Protein AF-A0A2M7JZX6-F1 (afdb_monomer)

Nearest PDB structures (foldseek):
  6xex-assembly1_B  TM=4.616E-01  e=4.695E+00  Serratia marcescens
  8w8e-assembly1_a  TM=3.817E-01  e=4.695E+00  Homo sapiens

Secondary structure (DSSP, 8-state):
---HHHHHHHHHTTSSS--SEEEE-S-THHHHHHHHHHGGG-EEEE---TTSSS-SHHHHHHHHHHHHHHHH-S-TTSHHHHHHHHHHHHHIIIII--BGGGTTB-HHHHTT---S-SSHHHHHHHHHHTT---

Foldseek 3Di:
DDALLNVVLVVVVVDDDADQEDEDADDPRNQVSCCVRRNPSHDYDHADDDPDPRHCVVVVVVVVVVCVVVVPDDQCPDPVSVVVVVVVVVCCQQPAAQDVVNVGDHVCVVVVDDDPDRDPVRVVVVCVVVVNDD

Radius of gyration: 17.21 Å; Cα contacts (8 Å, |Δi|>4): 121; chains: 1; bounding box: 37×33×42 Å

Structure (mmCIF, N/CA/C/O backbone):
data_AF-A0A2M7JZX6-F1
#
_entry.id   AF-A0A2M7JZX6-F1
#
loop_
_atom_site.group_PDB
_atom_site.id
_atom_site.type_symbol
_atom_site.label_atom_id
_atom_site.label_alt_id
_atom_site.label_comp_id
_atom_site.label_asym_id
_atom_site.label_entity_id
_atom_site.label_seq_id
_atom_site.pdbx_PDB_ins_code
_atom_site.Cartn_x
_atom_site.Cartn_y
_atom_site.Cartn_z
_atom_site.occupancy
_atom_site.B_iso_or_equiv
_atom_site.auth_seq_id
_atom_site.auth_comp_id
_atom_site.auth_asym_id
_atom_site.auth_atom_id
_atom_site.pdbx_PDB_model_num
ATOM 1 N N . MET A 1 1 ? 16.440 11.258 4.822 1.00 46.75 1 MET A N 1
ATOM 2 C CA . MET A 1 1 ? 15.596 10.690 3.745 1.00 46.75 1 MET A CA 1
ATOM 3 C C . MET A 1 1 ? 15.847 9.189 3.724 1.00 46.75 1 MET A C 1
ATOM 5 O O . MET A 1 1 ? 17.013 8.822 3.682 1.00 46.75 1 MET A O 1
ATOM 9 N N . ARG A 1 2 ? 14.822 8.327 3.829 1.00 60.03 2 ARG A N 1
ATOM 10 C CA . ARG A 1 2 ? 15.018 6.885 3.568 1.00 60.03 2 ARG A CA 1
ATOM 11 C C . ARG A 1 2 ? 15.377 6.722 2.086 1.00 60.03 2 ARG A C 1
ATOM 13 O O . ARG A 1 2 ? 14.784 7.408 1.256 1.00 60.03 2 ARG A O 1
ATOM 20 N N . SER A 1 3 ? 16.364 5.887 1.768 1.00 85.62 3 SER A N 1
ATOM 21 C CA . SER A 1 3 ? 16.740 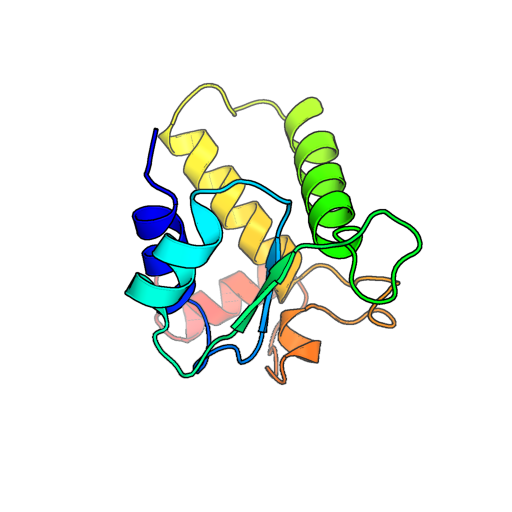5.601 0.379 1.00 85.62 3 SER A CA 1
ATOM 22 C C . SER A 1 3 ? 15.603 4.869 -0.346 1.00 85.62 3 SER A C 1
ATOM 24 O O . SER A 1 3 ? 14.772 4.221 0.295 1.00 85.62 3 SER A O 1
ATOM 26 N N . ALA A 1 4 ? 15.567 4.946 -1.682 1.00 87.00 4 ALA A N 1
ATOM 27 C CA . ALA A 1 4 ? 14.596 4.202 -2.492 1.00 87.00 4 ALA A CA 1
ATOM 28 C C . ALA A 1 4 ? 14.645 2.692 -2.190 1.00 87.00 4 ALA A C 1
ATOM 30 O O . ALA A 1 4 ? 13.602 2.056 -2.079 1.00 87.00 4 ALA A O 1
ATOM 31 N N . ILE A 1 5 ? 15.847 2.159 -1.943 1.00 90.88 5 ILE A N 1
ATOM 32 C CA . ILE A 1 5 ? 16.074 0.772 -1.517 1.00 90.88 5 ILE A CA 1
ATOM 33 C C . ILE A 1 5 ? 15.301 0.467 -0.233 1.00 90.88 5 ILE A C 1
ATOM 35 O O . ILE A 1 5 ? 14.520 -0.472 -0.214 1.00 90.88 5 ILE A O 1
ATOM 39 N N . ALA A 1 6 ? 15.442 1.285 0.816 1.00 92.31 6 ALA A N 1
ATOM 40 C CA . ALA A 1 6 ? 14.780 1.025 2.095 1.00 92.31 6 ALA A CA 1
ATOM 41 C C . ALA A 1 6 ? 13.245 0.993 1.976 1.00 92.31 6 ALA A C 1
ATOM 43 O O . ALA A 1 6 ? 12.591 0.184 2.630 1.00 92.31 6 ALA A O 1
ATOM 44 N N . ILE A 1 7 ? 12.668 1.856 1.131 1.00 90.12 7 ILE A N 1
ATOM 45 C CA . ILE A 1 7 ? 11.220 1.876 0.870 1.00 90.12 7 ILE A CA 1
ATOM 46 C C . ILE A 1 7 ? 10.796 0.625 0.094 1.00 90.12 7 ILE A C 1
ATOM 48 O O . ILE A 1 7 ? 9.794 0.001 0.435 1.00 90.12 7 ILE A O 1
ATOM 52 N N . LEU A 1 8 ? 11.555 0.244 -0.934 1.00 91.75 8 LEU A N 1
ATOM 53 C CA . LEU A 1 8 ? 11.253 -0.934 -1.742 1.00 91.75 8 LEU A CA 1
ATOM 54 C C . LEU A 1 8 ? 11.439 -2.238 -0.957 1.00 91.75 8 LEU A C 1
ATOM 56 O O . LEU A 1 8 ? 10.615 -3.132 -1.106 1.00 91.75 8 LEU A O 1
ATOM 60 N N . SER A 1 9 ? 12.432 -2.340 -0.069 1.00 93.38 9 SER A N 1
ATOM 61 C CA . SER A 1 9 ? 12.591 -3.488 0.835 1.00 93.38 9 SER A CA 1
ATOM 62 C C . SER A 1 9 ? 11.405 -3.625 1.793 1.00 93.38 9 SER A C 1
ATOM 64 O O . SER A 1 9 ? 10.920 -4.728 2.032 1.00 93.38 9 SER A O 1
ATOM 66 N N . GLU A 1 10 ? 10.886 -2.507 2.314 1.00 91.81 10 GLU A N 1
ATOM 67 C CA . GLU A 1 10 ? 9.660 -2.521 3.119 1.00 91.81 10 GLU A CA 1
ATOM 68 C C . GLU A 1 10 ? 8.431 -2.913 2.281 1.00 91.81 10 GLU A C 1
ATOM 70 O O . GLU A 1 10 ? 7.531 -3.586 2.778 1.00 91.81 10 GLU A O 1
ATOM 75 N N . ALA A 1 11 ? 8.376 -2.525 1.006 1.00 90.38 11 ALA A N 1
ATOM 76 C CA . ALA A 1 11 ? 7.312 -2.961 0.105 1.00 90.38 11 ALA A CA 1
ATOM 77 C C . ALA A 1 11 ? 7.409 -4.464 -0.211 1.00 90.38 11 ALA A C 1
ATOM 79 O O . ALA A 1 11 ? 6.386 -5.149 -0.234 1.00 90.38 11 ALA A O 1
ATOM 80 N N . GLN A 1 12 ? 8.624 -4.987 -0.399 1.00 91.38 12 GLN A N 1
ATOM 81 C CA . GLN A 1 12 ? 8.882 -6.400 -0.671 1.00 91.38 12 GLN A CA 1
ATOM 82 C C . GLN A 1 12 ? 8.382 -7.305 0.461 1.00 91.38 12 GLN A C 1
ATOM 84 O O . GLN A 1 12 ? 7.813 -8.356 0.191 1.00 91.38 12 GLN A O 1
ATOM 89 N N . SER A 1 13 ? 8.521 -6.891 1.724 1.00 91.00 13 SER A N 1
ATOM 90 C CA . SER A 1 13 ? 8.027 -7.685 2.860 1.00 91.00 13 SER A CA 1
ATOM 91 C C . SER A 1 13 ? 6.498 -7.725 2.975 1.00 91.00 13 SER A C 1
ATOM 93 O O . SER A 1 13 ? 5.959 -8.539 3.722 1.00 91.00 13 SER A O 1
ATOM 95 N N . ARG A 1 14 ? 5.789 -6.847 2.253 1.00 87.06 14 ARG A N 1
ATOM 96 C CA . ARG A 1 14 ? 4.324 -6.706 2.303 1.00 87.06 14 ARG A CA 1
ATOM 97 C C . ARG A 1 14 ? 3.615 -7.240 1.060 1.00 87.06 14 ARG A C 1
ATOM 99 O O . ARG A 1 14 ? 2.401 -7.436 1.101 1.00 87.06 14 ARG A O 1
ATOM 106 N N . VAL A 1 15 ? 4.326 -7.414 -0.052 1.00 85.94 15 VAL A N 1
ATOM 107 C CA . VAL A 1 15 ? 3.753 -7.941 -1.295 1.00 85.94 15 VAL A CA 1
ATOM 108 C C . VAL A 1 15 ? 3.691 -9.467 -1.245 1.00 85.94 15 VAL A C 1
ATOM 110 O O . VAL A 1 15 ? 4.548 -10.129 -0.667 1.00 85.94 15 VAL A O 1
ATOM 113 N N . VAL A 1 16 ? 2.654 -10.040 -1.855 1.00 82.62 16 VAL A N 1
ATOM 114 C CA . VAL A 1 16 ? 2.559 -11.489 -2.046 1.00 82.62 16 VAL A CA 1
ATOM 115 C C . VAL A 1 16 ? 3.251 -11.843 -3.361 1.00 82.62 16 VAL A C 1
ATOM 117 O O . VAL A 1 16 ? 2.760 -11.488 -4.433 1.00 82.62 16 VAL A O 1
ATOM 120 N N . GLY A 1 17 ? 4.381 -12.547 -3.271 1.00 85.81 17 GLY A N 1
ATOM 121 C CA . GLY A 1 17 ? 5.212 -12.910 -4.424 1.00 85.81 17 GLY A CA 1
ATOM 122 C C . GLY A 1 17 ? 6.037 -11.744 -4.982 1.00 85.81 17 GLY A C 1
ATOM 123 O O . GLY A 1 17 ? 6.073 -10.660 -4.408 1.00 85.81 17 GLY A O 1
ATOM 124 N N . THR A 1 18 ? 6.705 -11.968 -6.116 1.00 89.00 18 THR A N 1
ATOM 125 C CA . THR A 1 18 ? 7.562 -10.956 -6.757 1.00 89.00 18 THR A CA 1
ATOM 126 C C . THR A 1 18 ? 6.809 -10.254 -7.894 1.00 89.00 18 THR A C 1
ATOM 128 O O . THR A 1 18 ? 6.338 -10.926 -8.818 1.00 89.00 18 THR A O 1
ATOM 131 N N . PRO A 1 19 ? 6.654 -8.916 -7.862 1.00 91.12 19 PRO A N 1
ATOM 132 C CA . PRO A 1 19 ? 5.993 -8.183 -8.938 1.00 91.12 19 PRO A CA 1
ATOM 133 C C . PRO A 1 19 ? 6.835 -8.224 -10.218 1.00 91.12 19 PRO A C 1
ATOM 135 O O . PRO A 1 19 ? 8.002 -7.864 -10.196 1.00 91.12 19 PRO A O 1
ATOM 138 N N . LYS A 1 20 ? 6.251 -8.591 -11.361 1.00 92.25 20 LYS A N 1
ATOM 139 C CA . LYS A 1 20 ? 6.991 -8.627 -12.642 1.00 92.25 20 LYS A CA 1
ATOM 140 C C . LYS A 1 20 ? 7.373 -7.239 -13.157 1.00 92.25 20 LYS A C 1
ATOM 142 O O . LYS A 1 20 ? 8.387 -7.069 -13.825 1.00 92.25 20 LYS A O 1
ATOM 147 N N . GLU A 1 21 ? 6.544 -6.250 -12.850 1.00 91.12 21 GLU A N 1
ATOM 148 C CA . GLU A 1 21 ? 6.664 -4.888 -13.353 1.00 91.12 21 GLU A CA 1
ATOM 149 C C . GLU A 1 21 ? 6.470 -3.901 -12.205 1.00 91.12 21 GLU A C 1
ATOM 151 O O . GLU A 1 21 ? 5.500 -3.994 -11.448 1.00 91.12 21 GLU A O 1
ATOM 156 N N . ILE A 1 22 ? 7.387 -2.942 -12.083 1.00 90.62 22 ILE A N 1
ATOM 157 C CA . ILE A 1 22 ? 7.307 -1.855 -11.107 1.00 90.62 22 ILE A CA 1
ATOM 158 C C . ILE A 1 22 ? 7.305 -0.539 -11.867 1.00 90.62 22 ILE A C 1
ATOM 160 O O . ILE A 1 22 ? 8.282 -0.190 -12.527 1.00 90.62 22 ILE A O 1
ATOM 164 N N . VAL A 1 23 ? 6.203 0.196 -11.756 1.00 89.69 23 VAL A N 1
ATOM 165 C CA . VAL A 1 23 ? 6.005 1.461 -12.465 1.00 89.69 23 VAL A CA 1
ATOM 166 C C . VAL A 1 23 ? 6.260 2.631 -11.522 1.00 89.69 23 VAL A C 1
ATOM 168 O O . VAL A 1 23 ? 5.648 2.714 -10.457 1.00 89.69 23 VAL A O 1
ATOM 171 N N . SER A 1 24 ? 7.118 3.570 -11.919 1.00 87.88 24 SER A N 1
ATOM 172 C CA . SER A 1 24 ? 7.317 4.829 -11.190 1.00 87.88 24 SER A CA 1
ATOM 173 C C . SER A 1 24 ? 7.538 6.014 -12.128 1.00 87.88 24 SER A C 1
ATOM 175 O O . SER A 1 24 ? 7.538 5.883 -13.357 1.00 87.88 24 SER A O 1
ATOM 177 N N . ASP A 1 25 ? 7.755 7.188 -11.531 1.00 81.25 25 ASP A N 1
ATOM 178 C CA . ASP A 1 25 ? 8.284 8.344 -12.245 1.00 81.25 25 ASP A CA 1
ATOM 179 C C . ASP A 1 25 ? 9.729 8.106 -12.740 1.00 81.25 25 ASP A C 1
ATOM 181 O O . ASP A 1 25 ? 10.305 7.023 -12.610 1.00 81.25 25 ASP A O 1
ATOM 185 N N . GLY A 1 26 ? 10.308 9.138 -13.351 1.00 78.81 26 GLY A N 1
ATOM 186 C CA . GLY A 1 26 ? 11.642 9.093 -13.938 1.00 78.81 26 GLY A CA 1
ATOM 187 C C . GLY A 1 26 ? 12.814 9.331 -12.991 1.00 78.81 26 GLY A C 1
ATOM 188 O O . GLY A 1 26 ? 13.879 9.682 -13.499 1.00 78.81 26 GLY A O 1
ATOM 189 N N . LEU A 1 27 ? 12.659 9.221 -11.668 1.00 85.31 27 LEU A N 1
ATOM 190 C CA . LEU A 1 27 ? 13.779 9.417 -10.747 1.00 85.31 27 LEU A CA 1
ATOM 191 C C . LEU A 1 27 ? 14.861 8.343 -10.963 1.00 85.31 27 LEU A C 1
ATOM 193 O O . LEU A 1 27 ? 14.598 7.143 -10.890 1.00 85.31 27 LEU A O 1
ATOM 197 N N . ALA A 1 28 ? 16.101 8.792 -11.174 1.00 85.94 28 ALA A N 1
ATOM 198 C CA . ALA A 1 28 ? 17.237 7.941 -11.544 1.00 85.94 28 ALA A CA 1
ATOM 199 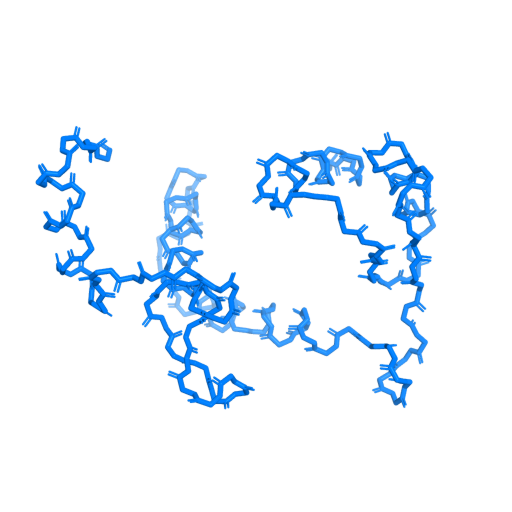C C . ALA A 1 28 ? 17.620 6.878 -10.498 1.00 85.94 28 ALA A C 1
ATOM 201 O O . ALA A 1 28 ? 18.290 5.914 -10.837 1.00 85.94 28 ALA A O 1
ATOM 202 N N . ALA A 1 29 ? 17.187 7.026 -9.242 1.00 88.38 29 ALA A N 1
ATOM 203 C CA . ALA A 1 29 ? 17.483 6.067 -8.178 1.00 88.38 29 ALA A CA 1
ATOM 204 C C . ALA A 1 29 ? 16.614 4.794 -8.224 1.00 88.38 29 ALA A C 1
ATOM 206 O O . ALA A 1 29 ? 16.953 3.808 -7.570 1.00 88.38 29 ALA A O 1
ATOM 207 N N . TYR A 1 30 ? 15.481 4.802 -8.939 1.00 88.50 30 TYR A N 1
ATOM 208 C CA . TYR A 1 30 ? 14.558 3.663 -8.942 1.00 88.50 30 TYR A CA 1
ATOM 209 C C . TYR A 1 30 ? 15.060 2.432 -9.704 1.00 88.50 30 TYR A C 1
ATOM 211 O O . TYR A 1 30 ? 14.903 1.352 -9.142 1.00 88.50 30 TYR A O 1
ATOM 219 N N . PRO A 1 31 ? 15.670 2.532 -10.904 1.00 90.06 31 PRO A N 1
ATOM 220 C CA . PRO A 1 31 ? 16.191 1.358 -11.606 1.00 90.06 31 PRO A CA 1
ATOM 221 C C . PRO A 1 31 ? 17.148 0.529 -10.740 1.00 90.06 31 PRO A C 1
ATOM 223 O O . PRO A 1 31 ? 16.925 -0.666 -10.547 1.00 90.06 31 PRO A O 1
ATOM 226 N N . ASP A 1 32 ? 18.140 1.184 -10.131 1.00 91.12 32 ASP A N 1
ATOM 227 C CA . ASP A 1 32 ? 19.121 0.521 -9.268 1.00 91.12 32 ASP A CA 1
ATOM 228 C C . ASP A 1 32 ? 18.469 -0.066 -8.013 1.00 91.12 32 ASP A C 1
ATOM 230 O O . ASP A 1 32 ? 18.783 -1.182 -7.605 1.00 91.12 32 ASP A O 1
ATOM 234 N N . ALA A 1 33 ? 17.530 0.661 -7.400 1.00 92.00 33 ALA A N 1
ATOM 235 C CA . ALA A 1 33 ? 16.844 0.191 -6.203 1.00 92.00 33 ALA A CA 1
ATOM 236 C C . ALA A 1 33 ? 15.905 -0.995 -6.487 1.00 92.00 33 ALA A C 1
ATOM 238 O O . ALA A 1 33 ? 15.841 -1.924 -5.685 1.00 92.00 33 ALA A O 1
ATOM 239 N N . VAL A 1 34 ? 15.199 -0.992 -7.623 1.00 92.19 34 VAL A N 1
ATOM 240 C CA . VAL A 1 34 ? 14.353 -2.112 -8.062 1.00 92.19 34 VAL A CA 1
ATOM 241 C C . VAL A 1 34 ? 15.210 -3.343 -8.320 1.00 92.19 34 VAL A C 1
ATOM 243 O O . VAL A 1 34 ? 14.882 -4.410 -7.806 1.00 92.19 34 VAL A O 1
ATOM 246 N N . TRP A 1 35 ? 16.328 -3.188 -9.032 1.00 91.38 35 TRP A N 1
ATOM 247 C CA . TRP A 1 35 ? 17.265 -4.282 -9.276 1.00 91.38 35 TRP A CA 1
ATOM 248 C C . TRP A 1 35 ? 17.824 -4.864 -7.974 1.00 91.38 35 TRP A C 1
ATOM 250 O O . TRP A 1 35 ? 17.839 -6.077 -7.799 1.00 91.38 35 TRP A O 1
ATOM 260 N N . GLN A 1 36 ? 18.242 -4.020 -7.029 1.00 92.62 36 GLN A N 1
ATOM 261 C CA . GLN A 1 36 ? 18.802 -4.491 -5.758 1.00 92.62 36 GLN A CA 1
ATOM 262 C C . GLN A 1 36 ? 17.787 -5.217 -4.873 1.00 92.62 36 GLN A C 1
ATOM 264 O O . GLN A 1 36 ? 18.162 -6.145 -4.163 1.00 92.62 36 GLN A O 1
ATOM 269 N N . VAL A 1 37 ? 16.522 -4.790 -4.879 1.00 92.81 37 VAL A N 1
ATOM 270 C CA . VAL A 1 37 ? 15.496 -5.373 -4.004 1.00 92.81 37 VAL A CA 1
ATOM 271 C C . VAL A 1 37 ? 14.832 -6.587 -4.643 1.00 92.81 37 VAL A C 1
ATOM 273 O O . VAL A 1 37 ? 14.679 -7.609 -3.982 1.00 92.81 37 VAL A O 1
ATOM 276 N N . PHE A 1 38 ? 14.435 -6.494 -5.910 1.00 91.81 38 PHE A N 1
ATOM 277 C CA . PHE A 1 38 ? 13.624 -7.518 -6.571 1.00 91.81 38 PHE A CA 1
ATOM 278 C C . PHE A 1 38 ? 14.383 -8.342 -7.622 1.00 91.81 38 PHE A C 1
ATOM 280 O O . PHE A 1 38 ? 13.863 -9.351 -8.092 1.00 91.81 38 PHE A O 1
ATOM 287 N N . GLY A 1 39 ? 15.615 -7.960 -7.964 1.00 90.94 39 GLY A N 1
ATOM 288 C CA . GLY A 1 39 ? 16.464 -8.712 -8.883 1.00 90.94 39 GLY A CA 1
ATOM 289 C C . GLY A 1 39 ? 15.939 -8.755 -10.319 1.00 90.94 39 GLY A C 1
ATOM 290 O O . GLY A 1 39 ? 15.172 -7.900 -10.758 1.00 90.94 39 GLY A O 1
ATOM 291 N N . ALA A 1 40 ? 16.371 -9.781 -11.055 1.00 88.88 40 ALA A N 1
ATOM 292 C CA . ALA A 1 40 ? 16.027 -9.982 -12.464 1.00 88.88 40 ALA A CA 1
ATOM 293 C C . ALA A 1 40 ? 14.556 -10.371 -12.705 1.00 88.88 40 ALA A C 1
ATOM 295 O O . ALA A 1 40 ? 14.091 -10.325 -13.842 1.00 88.88 40 ALA A O 1
ATOM 296 N N . ASP A 1 41 ? 13.822 -10.727 -11.649 1.00 88.81 41 ASP A N 1
ATOM 297 C CA . ASP A 1 41 ? 12.412 -11.118 -11.724 1.00 88.81 41 ASP A CA 1
ATOM 298 C C . ASP A 1 41 ? 11.465 -9.916 -11.891 1.00 88.81 41 ASP A C 1
ATOM 300 O O . ASP A 1 41 ? 10.284 -10.089 -12.208 1.00 88.81 41 ASP A O 1
ATOM 304 N N . SER A 1 42 ? 11.975 -8.694 -11.701 1.00 91.81 42 SER A N 1
ATOM 305 C CA . SER A 1 42 ? 11.214 -7.451 -11.813 1.00 91.81 42 SER A CA 1
ATOM 306 C C . SER A 1 42 ? 11.839 -6.488 -12.813 1.00 91.81 42 SER A C 1
ATOM 308 O O . SER A 1 42 ? 13.016 -6.149 -12.740 1.00 91.81 42 SER A O 1
ATOM 310 N N . THR A 1 43 ? 11.013 -5.953 -13.708 1.00 90.12 43 THR A N 1
ATOM 311 C CA . THR A 1 43 ? 11.402 -4.876 -14.621 1.00 90.12 43 THR A CA 1
ATOM 312 C C . THR A 1 43 ? 10.894 -3.536 -14.105 1.00 90.12 43 THR A C 1
ATOM 314 O O . THR A 1 43 ? 9.706 -3.370 -13.815 1.00 90.12 43 THR A O 1
ATOM 317 N N . HIS A 1 44 ? 11.787 -2.549 -14.017 1.00 90.69 44 HIS A N 1
ATOM 318 C CA . HIS A 1 44 ? 11.387 -1.168 -13.766 1.00 90.69 44 HIS A CA 1
ATOM 319 C C . HIS A 1 44 ? 10.866 -0.520 -15.049 1.00 90.69 44 HIS A C 1
ATOM 321 O O . HIS A 1 44 ? 11.535 -0.526 -16.082 1.00 90.69 44 HIS A O 1
ATOM 327 N N . ILE A 1 45 ? 9.675 0.068 -14.975 1.00 88.38 45 ILE A N 1
ATOM 328 C CA . ILE A 1 45 ? 9.053 0.787 -16.080 1.00 88.38 45 ILE A CA 1
ATOM 329 C C . ILE A 1 45 ? 8.862 2.244 -15.674 1.00 88.38 45 ILE A C 1
ATOM 331 O O . ILE A 1 45 ? 8.120 2.585 -14.752 1.00 88.38 45 ILE A O 1
ATOM 335 N N . ARG A 1 46 ? 9.492 3.140 -16.430 1.00 86.94 46 ARG A N 1
ATOM 336 C CA . ARG A 1 46 ? 9.256 4.576 -16.308 1.00 86.94 46 ARG A CA 1
ATOM 337 C C . ARG A 1 46 ? 7.946 4.950 -16.999 1.00 86.94 46 ARG A C 1
ATOM 339 O O . ARG A 1 46 ? 7.820 4.782 -18.214 1.00 86.94 46 ARG A O 1
ATOM 346 N N . ALA A 1 47 ? 7.006 5.527 -16.254 1.00 81.44 47 ALA A N 1
ATOM 347 C CA . ALA A 1 47 ? 5.771 6.057 -16.823 1.00 81.44 47 ALA A CA 1
ATOM 348 C C . ALA A 1 47 ? 6.068 7.201 -17.814 1.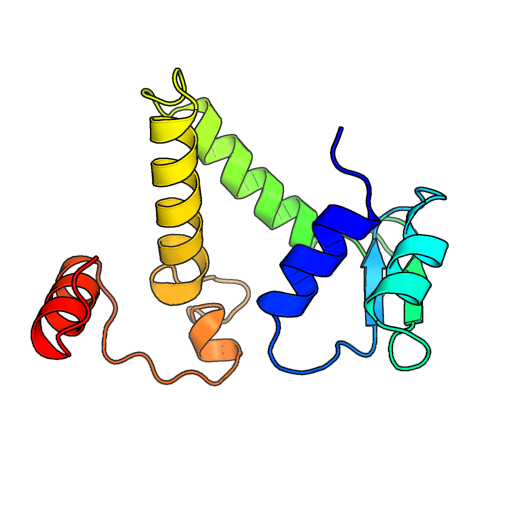00 81.44 47 ALA A C 1
ATOM 350 O O . ALA A 1 47 ? 6.771 8.162 -17.488 1.00 81.44 47 ALA A O 1
ATOM 351 N N . LYS A 1 48 ? 5.530 7.106 -19.037 1.00 67.94 48 LYS A N 1
ATOM 352 C CA . LYS A 1 48 ? 5.710 8.106 -20.106 1.00 67.94 48 LYS A CA 1
ATOM 353 C C . LYS A 1 48 ? 4.497 9.047 -20.179 1.00 67.94 48 LYS A C 1
ATOM 355 O O . LYS A 1 48 ? 3.763 9.043 -21.154 1.00 67.94 48 LYS A O 1
ATOM 360 N N . GLY A 1 49 ? 4.292 9.866 -19.147 1.00 60.78 49 GLY A N 1
ATOM 361 C CA . GLY A 1 49 ? 3.228 10.886 -19.115 1.00 60.78 49 GLY A CA 1
ATOM 362 C C . GLY A 1 49 ? 1.795 10.339 -18.967 1.00 60.78 49 GLY A C 1
ATOM 363 O O . GLY A 1 49 ? 1.572 9.131 -18.958 1.00 60.78 49 GLY A O 1
ATOM 364 N N . LEU A 1 50 ? 0.813 11.244 -18.831 1.00 52.94 50 LEU A N 1
ATOM 365 C CA . LEU A 1 50 ? -0.583 10.903 -18.489 1.00 52.94 50 LEU A CA 1
ATOM 366 C C . LEU A 1 50 ? -1.328 10.083 -19.560 1.00 52.94 50 LEU A C 1
ATOM 368 O O . LEU A 1 50 ? -2.272 9.370 -19.225 1.00 52.94 50 LEU A O 1
ATOM 372 N N . THR A 1 51 ? -0.937 10.195 -20.833 1.00 51.25 51 THR A N 1
ATOM 373 C CA . THR A 1 51 ? -1.630 9.575 -21.980 1.00 51.25 51 THR A CA 1
ATOM 374 C C . THR A 1 51 ? -1.011 8.256 -22.443 1.00 51.25 51 THR A C 1
ATOM 376 O O . THR A 1 51 ? -1.559 7.612 -23.337 1.00 51.25 51 THR A O 1
ATOM 379 N N . ALA A 1 52 ? 0.106 7.820 -21.853 1.00 59.34 52 ALA A N 1
ATOM 380 C CA . ALA A 1 52 ? 0.683 6.516 -22.163 1.00 59.34 52 ALA A CA 1
ATOM 381 C C . ALA A 1 52 ? -0.124 5.374 -21.526 1.00 59.34 52 ALA A C 1
ATOM 383 O O . ALA A 1 52 ? -0.718 5.525 -20.455 1.00 59.34 52 ALA A O 1
ATOM 384 N N . GLY A 1 53 ? -0.086 4.198 -22.168 1.00 59.84 53 GLY A N 1
ATOM 385 C CA . GLY A 1 53 ? -0.724 2.975 -21.664 1.00 59.84 53 GLY A CA 1
ATOM 386 C C . GLY A 1 53 ? -0.228 2.539 -20.277 1.00 59.84 53 GLY A C 1
ATOM 387 O O . GLY A 1 53 ? -0.961 1.875 -19.553 1.00 59.84 53 GLY A O 1
ATOM 388 N N . ILE A 1 54 ? 0.974 2.974 -19.878 1.00 67.50 54 ILE A N 1
ATOM 389 C CA . ILE A 1 54 ? 1.522 2.826 -18.526 1.00 67.50 54 ILE A CA 1
ATOM 390 C C . ILE A 1 54 ? 1.710 4.227 -17.932 1.00 67.50 54 ILE A C 1
ATOM 392 O O . ILE A 1 54 ? 2.562 4.992 -18.391 1.00 67.50 54 ILE A O 1
ATOM 396 N N . ASN A 1 55 ? 0.906 4.560 -16.920 1.00 76.31 55 ASN A N 1
ATOM 397 C CA . ASN A 1 55 ? 0.879 5.875 -16.278 1.00 76.31 55 ASN A CA 1
ATOM 398 C C . ASN A 1 55 ? 0.808 5.775 -14.744 1.00 76.31 55 ASN A C 1
ATOM 400 O O . ASN A 1 55 ? 0.556 4.716 -14.169 1.00 76.31 55 ASN A O 1
ATOM 404 N N . THR A 1 56 ? 1.024 6.908 -14.080 1.00 82.38 56 THR A N 1
ATOM 405 C CA . THR A 1 56 ? 1.024 7.062 -12.618 1.00 82.38 56 THR A CA 1
ATOM 406 C C . THR A 1 56 ? -0.352 7.404 -12.041 1.00 82.38 56 THR A C 1
ATOM 408 O O . THR A 1 56 ? -0.473 7.649 -10.842 1.00 82.38 56 THR A O 1
ATOM 411 N N . ASN A 1 57 ? -1.425 7.358 -12.839 1.00 85.25 57 ASN A N 1
ATOM 412 C CA . ASN A 1 57 ? -2.740 7.867 -12.433 1.00 85.25 57 ASN A CA 1
ATOM 413 C C . ASN A 1 57 ? -3.306 7.137 -11.200 1.00 85.25 57 ASN A C 1
ATOM 415 O O . ASN A 1 57 ? -3.974 7.747 -10.364 1.00 85.25 57 ASN A O 1
ATOM 419 N N . ILE A 1 58 ? -3.041 5.831 -11.062 1.00 86.06 58 ILE A N 1
ATOM 420 C CA . ILE A 1 58 ? -3.508 5.040 -9.910 1.00 86.06 58 ILE A CA 1
ATOM 421 C C . ILE A 1 58 ? -2.851 5.536 -8.616 1.00 86.06 58 ILE A C 1
ATOM 423 O O . ILE A 1 58 ? -3.553 5.796 -7.634 1.00 86.06 58 ILE A O 1
ATOM 427 N N . ILE A 1 59 ? -1.522 5.696 -8.613 1.00 88.44 59 ILE A N 1
ATOM 428 C CA . ILE A 1 59 ? -0.798 6.154 -7.423 1.00 88.44 59 ILE A CA 1
ATOM 429 C C . ILE A 1 59 ? -1.097 7.627 -7.126 1.00 88.44 59 ILE A C 1
ATOM 431 O O . ILE A 1 59 ? -1.271 7.990 -5.965 1.00 88.44 59 ILE A O 1
ATOM 435 N N . GLU A 1 60 ? -1.272 8.461 -8.150 1.00 89.56 60 GLU A N 1
ATOM 436 C CA . GLU A 1 60 ? -1.682 9.861 -7.994 1.00 89.56 60 GLU A CA 1
ATOM 437 C C . GLU A 1 60 ? -3.072 9.980 -7.367 1.00 89.56 60 GLU A C 1
ATOM 439 O O . GLU A 1 60 ? -3.273 10.773 -6.444 1.00 89.56 60 GLU A O 1
ATOM 444 N N . ARG A 1 61 ? -4.033 9.149 -7.788 1.00 90.12 61 ARG A N 1
ATOM 445 C CA . ARG A 1 61 ? -5.374 9.132 -7.191 1.00 90.12 61 ARG A CA 1
ATOM 446 C C . ARG A 1 61 ? -5.357 8.657 -5.739 1.00 90.12 61 ARG A C 1
ATOM 448 O O . ARG A 1 61 ? -6.079 9.211 -4.903 1.00 90.12 61 ARG A O 1
ATOM 455 N N . PHE A 1 62 ? -4.523 7.668 -5.423 1.00 91.25 62 PHE A N 1
ATOM 456 C CA . PHE A 1 62 ? -4.285 7.255 -4.041 1.00 91.25 62 PHE A CA 1
ATOM 457 C C . PHE A 1 62 ? -3.712 8.410 -3.208 1.00 91.25 62 PHE A C 1
ATOM 459 O O . PHE A 1 62 ? -4.277 8.763 -2.172 1.00 91.25 62 PHE A O 1
ATOM 466 N N . GLN A 1 63 ? -2.649 9.059 -3.688 1.00 91.44 63 GLN A N 1
ATOM 467 C CA . GLN A 1 63 ? -2.020 10.194 -3.009 1.00 91.44 63 GLN A CA 1
ATOM 468 C C . GLN A 1 63 ? -2.983 11.375 -2.833 1.00 91.44 63 GLN A C 1
ATOM 470 O O . GLN A 1 63 ? -2.971 12.012 -1.783 1.00 91.44 63 GLN A O 1
ATOM 475 N N . GLY A 1 64 ? -3.843 11.654 -3.816 1.00 93.44 64 GLY A N 1
ATOM 476 C CA . GLY A 1 64 ? -4.909 12.651 -3.702 1.00 93.44 64 GLY A CA 1
ATOM 477 C C . GLY A 1 64 ? -5.869 12.333 -2.555 1.00 93.44 64 GLY A C 1
ATOM 478 O O . GLY A 1 64 ? -6.109 13.185 -1.705 1.00 93.44 64 GLY A O 1
ATOM 479 N N . THR A 1 65 ? -6.313 11.076 -2.456 1.00 92.12 65 THR A N 1
ATOM 480 C CA . THR A 1 65 ? -7.185 10.609 -1.362 1.00 92.12 65 THR A CA 1
ATOM 481 C C . THR A 1 65 ? -6.518 10.778 0.008 1.00 92.12 65 THR A C 1
ATOM 483 O O . THR A 1 65 ? -7.159 11.213 0.967 1.00 92.12 65 THR A O 1
ATOM 486 N N . VAL A 1 66 ? -5.223 10.458 0.114 1.00 91.44 66 VAL A N 1
ATOM 487 C CA . VAL A 1 66 ? -4.446 10.667 1.347 1.00 91.44 66 VAL A CA 1
ATOM 488 C C . VAL A 1 66 ? -4.396 12.154 1.693 1.00 91.44 66 VAL A C 1
ATOM 490 O O . VAL A 1 66 ? -4.745 12.520 2.812 1.00 91.44 66 VAL A O 1
ATOM 493 N N . LYS A 1 67 ? -4.026 13.015 0.735 1.00 90.94 67 LYS A N 1
ATOM 494 C CA . LYS A 1 67 ? -3.911 14.468 0.934 1.00 90.94 67 LYS A CA 1
ATOM 495 C C . LYS A 1 67 ? -5.229 15.104 1.363 1.00 90.94 67 LYS A C 1
ATOM 497 O O . LYS A 1 67 ? -5.233 15.918 2.280 1.00 90.94 67 LYS A O 1
ATOM 502 N N . GLU A 1 68 ? -6.342 14.744 0.728 1.00 91.38 68 GLU A N 1
ATOM 503 C CA . GLU A 1 68 ? -7.674 15.242 1.093 1.00 91.38 68 GLU A CA 1
ATOM 504 C C . GLU A 1 68 ? -8.017 14.895 2.541 1.00 91.38 68 GLU A C 1
ATOM 506 O O . GLU A 1 68 ? -8.478 15.755 3.294 1.00 91.38 68 GLU A O 1
ATOM 511 N N . ARG A 1 69 ? -7.719 13.660 2.959 1.00 87.06 69 ARG A N 1
ATOM 512 C CA . ARG A 1 69 ? -7.969 13.205 4.325 1.00 87.06 69 ARG A CA 1
ATOM 513 C C . ARG A 1 69 ? -7.048 13.894 5.333 1.00 87.06 69 ARG A C 1
ATOM 515 O O . ARG A 1 69 ? -7.527 14.388 6.350 1.00 87.06 69 ARG A O 1
ATOM 522 N N . THR A 1 70 ? -5.747 13.976 5.065 1.00 88.38 70 THR A N 1
ATOM 523 C CA . THR A 1 70 ? -4.790 14.595 5.997 1.00 88.38 70 THR A CA 1
ATOM 524 C C . THR A 1 70 ? -4.958 16.107 6.095 1.00 88.38 70 THR A C 1
ATOM 526 O O . THR A 1 70 ? -4.697 16.665 7.155 1.00 88.38 70 THR A O 1
ATOM 529 N N . LYS A 1 71 ? -5.429 16.777 5.033 1.00 88.38 71 LYS A N 1
ATOM 530 C CA . LYS A 1 71 ? -5.670 18.230 5.016 1.00 88.38 71 LYS A CA 1
ATOM 531 C C . LYS A 1 71 ? -6.704 18.668 6.054 1.00 88.38 71 LYS A C 1
ATOM 533 O O . LYS A 1 71 ? -6.550 19.731 6.646 1.00 88.38 71 LYS A O 1
ATOM 538 N N . VAL A 1 72 ? -7.764 17.882 6.245 1.00 86.19 72 VAL A N 1
ATOM 539 C CA . VAL A 1 72 ? -8.876 18.227 7.152 1.00 86.19 72 VAL A CA 1
ATOM 540 C C . VAL A 1 72 ? -8.725 17.619 8.547 1.00 86.19 72 VAL A C 1
ATOM 542 O O . VAL A 1 72 ? -9.337 18.099 9.502 1.00 86.19 72 VAL A O 1
ATOM 545 N N . MET A 1 73 ? -7.921 16.564 8.688 1.00 83.38 73 MET A N 1
ATOM 546 C CA . MET A 1 73 ? -7.758 15.855 9.953 1.00 83.38 73 MET A CA 1
ATOM 547 C C . MET A 1 73 ? -6.936 16.648 10.974 1.00 83.38 73 MET A C 1
ATOM 549 O O . MET A 1 73 ? -5.886 17.216 10.684 1.00 83.38 73 MET A O 1
ATOM 553 N N . ARG A 1 74 ? -7.392 16.609 12.228 1.00 80.94 74 ARG A N 1
ATOM 554 C CA . ARG A 1 74 ? -6.620 17.030 13.404 1.00 80.94 74 ARG A CA 1
ATOM 555 C C . ARG A 1 74 ? -5.878 15.816 13.983 1.00 80.94 74 ARG A C 1
ATOM 557 O O . ARG A 1 74 ? -6.220 14.679 13.680 1.00 80.94 74 ARG A O 1
ATOM 564 N N . GLY A 1 75 ? -4.869 16.046 14.825 1.00 77.69 75 GLY A N 1
ATOM 565 C CA . GLY A 1 75 ? -4.159 14.962 15.526 1.00 77.69 75 GLY A CA 1
ATOM 566 C C . GLY A 1 75 ? -2.924 14.399 14.810 1.00 77.69 75 GLY A C 1
ATOM 567 O O . GLY A 1 75 ? -2.280 13.508 15.347 1.00 77.69 75 GLY A O 1
ATOM 568 N N . LEU A 1 76 ? -2.509 14.961 13.670 1.00 81.19 76 LEU A N 1
ATOM 569 C CA . LEU A 1 76 ? -1.254 14.607 12.975 1.00 81.19 76 LEU A CA 1
ATOM 570 C C .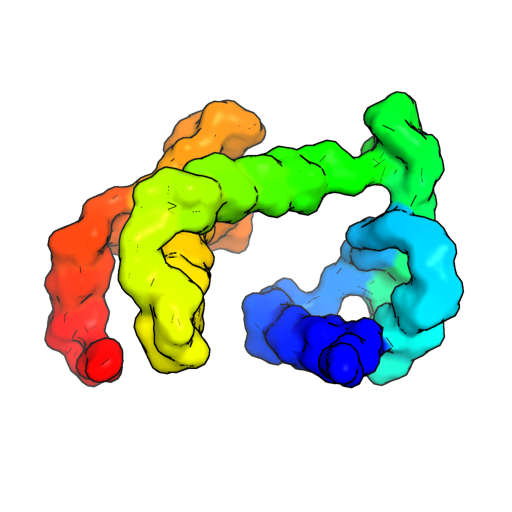 LEU A 1 76 ? -0.006 15.319 13.546 1.00 81.19 76 LEU A C 1
ATOM 572 O O . LEU A 1 76 ? 0.998 15.464 12.858 1.00 81.19 76 LEU A O 1
ATOM 576 N N . LYS A 1 77 ? -0.076 15.824 14.786 1.00 80.12 77 LYS A N 1
ATOM 577 C CA . LYS A 1 77 ? 0.984 16.655 15.389 1.00 80.12 77 LYS A CA 1
ATOM 578 C C . LYS A 1 77 ? 2.143 15.844 15.986 1.00 80.12 77 LYS A C 1
ATOM 580 O O . LYS A 1 77 ? 3.209 16.410 16.196 1.00 80.12 77 LYS A O 1
ATOM 585 N N . GLY A 1 78 ? 1.935 14.557 16.273 1.00 87.94 78 GLY A N 1
ATOM 586 C CA . GLY A 1 78 ? 2.946 13.654 16.825 1.00 87.94 78 GLY A CA 1
ATOM 587 C C . GLY A 1 78 ? 3.259 12.500 15.876 1.00 87.94 78 GLY A C 1
ATOM 588 O O . GLY A 1 78 ? 2.414 12.098 15.079 1.00 87.94 78 GLY A O 1
ATOM 589 N N . MET A 1 79 ? 4.473 11.951 15.971 1.00 88.44 79 MET A N 1
ATOM 590 C CA . MET A 1 79 ? 4.896 10.819 15.137 1.00 88.44 79 MET A CA 1
ATOM 591 C C . MET A 1 79 ?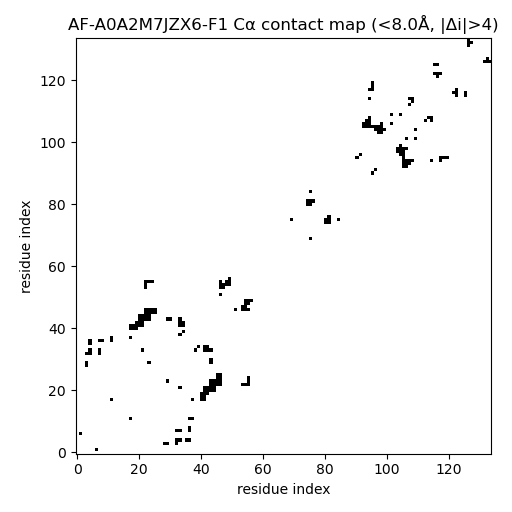 4.058 9.563 15.414 1.00 88.44 79 MET A C 1
ATOM 593 O O . MET A 1 79 ? 3.638 8.881 14.485 1.00 88.44 79 MET A O 1
ATOM 597 N N . GLU A 1 80 ? 3.775 9.286 16.688 1.00 90.19 80 GLU A N 1
ATOM 598 C CA . GLU A 1 80 ? 2.951 8.147 17.104 1.00 90.19 80 GLU A CA 1
ATOM 599 C C . GLU A 1 80 ? 1.519 8.266 16.572 1.00 90.19 80 GLU A C 1
ATOM 601 O O . GLU A 1 80 ? 1.016 7.356 15.915 1.00 90.19 80 GLU A O 1
ATOM 606 N N . SER A 1 81 ? 0.883 9.424 16.761 1.00 89.25 81 SER A N 1
ATOM 607 C CA . SER A 1 81 ? -0.475 9.647 16.269 1.00 89.25 81 SER A CA 1
ATOM 608 C C . SER A 1 81 ? -0.540 9.637 14.738 1.00 89.25 81 SER A C 1
ATOM 610 O O . SER A 1 81 ? -1.471 9.069 14.167 1.00 89.25 81 SER A O 1
ATOM 612 N N . ALA A 1 82 ? 0.465 10.193 14.053 1.00 89.56 82 ALA A N 1
ATOM 613 C CA . ALA A 1 82 ? 0.575 10.123 12.598 1.00 89.56 82 ALA A CA 1
ATOM 614 C C . ALA A 1 82 ? 0.728 8.680 12.099 1.00 89.56 82 ALA A C 1
ATOM 616 O O . ALA A 1 82 ? 0.102 8.317 11.099 1.00 89.56 82 ALA A O 1
ATOM 617 N N . LYS A 1 83 ? 1.504 7.847 12.804 1.00 90.81 83 LYS A N 1
ATOM 618 C CA . LYS A 1 83 ? 1.656 6.421 12.500 1.00 90.81 83 LYS A CA 1
ATOM 619 C C . LYS A 1 83 ? 0.321 5.686 12.632 1.00 90.81 83 LYS A C 1
ATOM 621 O O . LYS A 1 83 ? -0.131 5.109 11.647 1.00 90.81 83 LYS A O 1
ATOM 626 N N . ILE A 1 84 ? -0.351 5.801 13.780 1.00 90.81 84 ILE A N 1
ATOM 627 C CA . ILE A 1 84 ? -1.648 5.150 14.042 1.00 90.81 84 ILE A CA 1
ATOM 628 C C . ILE A 1 84 ? -2.687 5.556 12.988 1.00 90.81 84 ILE A C 1
ATOM 630 O O . ILE A 1 84 ? -3.386 4.713 12.426 1.00 90.81 84 ILE A O 1
ATOM 634 N N . ILE A 1 85 ? -2.769 6.851 12.665 1.00 90.75 85 ILE A N 1
ATOM 635 C CA . ILE A 1 85 ? -3.705 7.356 11.653 1.00 90.75 85 ILE A CA 1
ATOM 636 C C . ILE A 1 85 ? -3.375 6.799 10.260 1.00 90.75 85 ILE A C 1
ATOM 638 O O . ILE A 1 85 ? -4.290 6.441 9.515 1.00 90.75 85 ILE A O 1
ATOM 642 N N . SER A 1 86 ? -2.093 6.711 9.900 1.00 90.81 86 SER A N 1
ATOM 643 C CA . SER A 1 86 ? -1.651 6.206 8.592 1.00 90.81 86 SER A CA 1
ATOM 644 C C . SER A 1 86 ? -1.893 4.701 8.439 1.00 90.81 86 SER A C 1
ATOM 646 O O . SER A 1 86 ? -2.329 4.239 7.381 1.00 90.81 86 SER A O 1
ATOM 648 N N . GLU A 1 87 ? -1.670 3.930 9.501 1.00 91.56 87 GLU A N 1
ATOM 649 C CA . GLU A 1 87 ? -1.955 2.493 9.546 1.00 91.56 87 GLU A CA 1
ATOM 650 C C . GLU A 1 87 ? -3.465 2.239 9.476 1.00 91.56 87 GLU A C 1
ATOM 652 O O . GLU A 1 87 ? -3.928 1.496 8.608 1.00 91.56 87 GLU A O 1
ATOM 657 N N . GLY A 1 88 ? -4.255 2.957 10.280 1.00 92.88 88 GLY A N 1
ATOM 658 C CA . GLY A 1 88 ? -5.716 2.894 10.228 1.00 92.88 88 GLY A CA 1
ATOM 659 C C . GLY A 1 88 ? -6.286 3.310 8.867 1.00 92.88 88 GLY A C 1
ATOM 660 O O . GLY A 1 88 ? -7.239 2.701 8.374 1.00 92.88 88 GLY A O 1
ATOM 661 N N . PHE A 1 89 ? -5.684 4.305 8.206 1.00 93.12 89 PHE A N 1
ATOM 662 C CA . PHE A 1 89 ? -6.029 4.663 6.829 1.00 93.12 89 PHE A CA 1
ATOM 663 C C . PHE A 1 89 ? -5.766 3.509 5.862 1.00 93.12 89 PHE A C 1
ATOM 665 O O . PHE A 1 89 ? -6.635 3.194 5.051 1.00 93.12 89 PHE A O 1
ATOM 672 N N . SER A 1 90 ? -4.594 2.881 5.956 1.00 93.00 90 SER A N 1
ATOM 673 C CA . SER A 1 90 ? -4.195 1.778 5.077 1.00 93.00 90 SER A CA 1
ATOM 674 C C . SER A 1 90 ? -5.138 0.583 5.220 1.00 93.00 90 SER A C 1
ATOM 676 O O . SER A 1 90 ? -5.587 0.032 4.213 1.00 93.00 90 SER A O 1
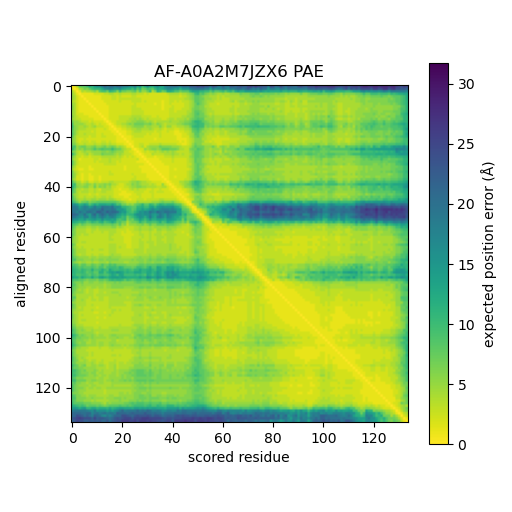ATOM 678 N N . ILE A 1 91 ? -5.518 0.239 6.456 1.00 94.69 91 ILE A N 1
ATOM 679 C CA . ILE A 1 91 ? -6.511 -0.804 6.746 1.00 94.69 91 ILE A CA 1
ATOM 680 C C . ILE A 1 91 ? -7.859 -0.441 6.120 1.00 94.69 91 ILE A C 1
ATOM 682 O O .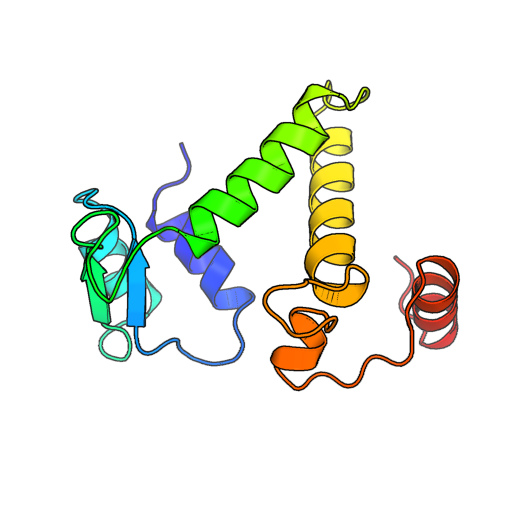 ILE A 1 91 ? -8.427 -1.216 5.349 1.00 94.69 91 ILE A O 1
ATOM 686 N N . HIS A 1 92 ? -8.353 0.771 6.381 1.00 95.31 92 HIS A N 1
ATOM 687 C CA . HIS A 1 92 ? -9.624 1.222 5.825 1.00 95.31 92 HIS A CA 1
ATOM 688 C C . HIS A 1 92 ? -9.633 1.178 4.293 1.00 95.31 92 HIS A C 1
ATOM 690 O O . HIS A 1 92 ? -10.575 0.662 3.697 1.00 95.31 92 HIS A O 1
ATOM 696 N N . TYR A 1 93 ? -8.587 1.700 3.651 1.00 94.62 93 TYR A N 1
ATOM 697 C CA . TYR A 1 93 ? -8.501 1.813 2.198 1.00 94.62 93 TYR A CA 1
ATOM 698 C C . TYR A 1 93 ? -8.477 0.444 1.508 1.00 94.62 93 TYR A C 1
ATOM 700 O O . TYR A 1 93 ? -9.164 0.262 0.499 1.00 94.62 93 TYR A O 1
ATOM 708 N N . ASN A 1 94 ? -7.711 -0.507 2.054 1.00 93.81 94 ASN A N 1
ATOM 709 C CA . ASN A 1 94 ? -7.502 -1.821 1.446 1.00 93.81 94 ASN A CA 1
ATOM 710 C C . ASN A 1 94 ? -8.606 -2.829 1.769 1.00 93.81 94 ASN A C 1
ATOM 712 O O . ASN A 1 94 ? -8.926 -3.654 0.912 1.00 93.81 94 ASN A O 1
ATOM 716 N N . PHE A 1 95 ? -9.198 -2.765 2.964 1.00 95.50 95 PHE A N 1
ATOM 717 C CA . PHE A 1 95 ? -10.072 -3.829 3.461 1.00 95.50 95 PHE A CA 1
ATOM 718 C C . PHE A 1 95 ? -11.533 -3.419 3.654 1.00 95.50 95 PHE A C 1
ATOM 720 O O . PHE A 1 95 ? -12.400 -4.279 3.551 1.00 95.50 95 PHE A O 1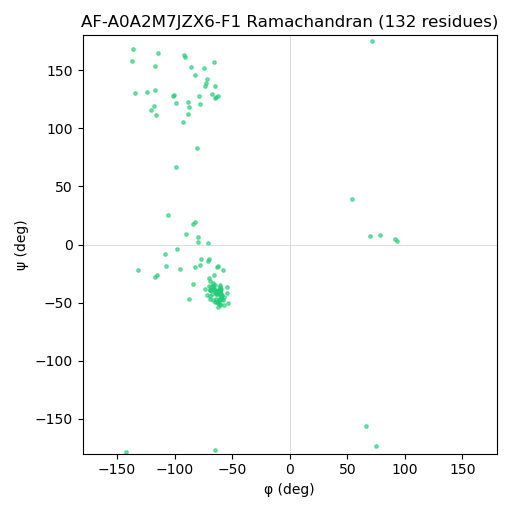
ATOM 727 N N . LEU A 1 96 ? -11.832 -2.135 3.884 1.00 96.38 96 LEU A N 1
ATOM 728 C CA . LEU A 1 96 ? -13.188 -1.687 4.251 1.00 96.38 96 LEU A CA 1
ATOM 729 C C . LEU A 1 96 ? -13.824 -0.743 3.222 1.00 96.38 96 LEU A C 1
ATOM 731 O O . LEU A 1 96 ? -15.044 -0.680 3.104 1.00 96.38 96 LEU A O 1
ATOM 735 N N . ARG A 1 97 ? -13.019 0.013 2.470 1.00 94.88 97 ARG A N 1
ATOM 736 C CA . ARG A 1 97 ? -13.509 1.018 1.524 1.00 94.88 97 ARG A CA 1
ATOM 737 C C . ARG A 1 97 ? -13.796 0.392 0.155 1.00 94.88 97 ARG A C 1
ATOM 739 O O . ARG A 1 97 ? -12.853 -0.057 -0.498 1.00 94.88 97 ARG A O 1
ATOM 746 N N . PRO A 1 98 ? -15.046 0.414 -0.338 1.00 94.00 98 PRO A N 1
ATOM 747 C CA . PRO A 1 98 ? -15.341 0.053 -1.719 1.00 94.00 98 PRO A CA 1
ATOM 748 C C . PRO A 1 98 ? -14.854 1.146 -2.682 1.00 94.00 98 PRO A C 1
ATOM 750 O O . PRO A 1 98 ? -14.956 2.341 -2.395 1.00 94.00 98 PRO A O 1
ATOM 753 N N . HIS A 1 99 ? -14.337 0.750 -3.848 1.00 93.94 99 HIS A N 1
ATOM 754 C CA . HIS A 1 99 ? -13.853 1.686 -4.870 1.00 93.94 99 HIS A CA 1
ATOM 755 C C . HIS A 1 99 ? -14.671 1.562 -6.150 1.00 93.94 99 HIS A C 1
ATOM 757 O O . HIS A 1 99 ? -14.880 0.463 -6.661 1.00 93.94 99 HIS A O 1
ATOM 763 N N . MET A 1 100 ? -15.095 2.697 -6.712 1.00 90.81 100 MET A N 1
ATOM 764 C CA . MET A 1 100 ? -15.870 2.717 -7.962 1.00 90.81 100 MET A CA 1
ATOM 765 C C . MET A 1 100 ? -15.095 2.106 -9.135 1.00 90.81 100 MET A C 1
ATOM 767 O O . MET A 1 100 ? -15.645 1.312 -9.892 1.00 90.81 100 MET A O 1
ATOM 771 N N . THR A 1 101 ? -13.794 2.396 -9.234 1.00 89.25 101 THR A N 1
ATOM 772 C CA . THR A 1 101 ? -12.896 1.822 -10.254 1.00 89.25 101 THR A CA 1
ATOM 773 C C . THR A 1 101 ? -12.746 0.305 -10.131 1.00 89.25 101 THR A C 1
ATOM 775 O O . THR A 1 101 ? -12.381 -0.355 -11.097 1.00 89.25 101 THR A O 1
ATOM 778 N N . LEU A 1 102 ? -13.073 -0.258 -8.965 1.00 92.94 102 LEU A N 1
ATOM 779 C CA . LEU A 1 102 ? -13.054 -1.690 -8.676 1.00 92.94 102 LEU A CA 1
ATOM 780 C C . LEU A 1 102 ? -14.471 -2.284 -8.606 1.00 92.94 102 LEU A C 1
ATOM 782 O O . LEU A 1 102 ? -14.689 -3.289 -7.931 1.00 92.94 102 LEU A O 1
ATOM 786 N N . LYS A 1 103 ? -15.454 -1.663 -9.277 1.00 94.25 103 LYS A N 1
ATOM 787 C CA . LYS A 1 103 ? -16.861 -2.111 -9.309 1.00 94.25 103 LYS A CA 1
ATOM 788 C C . LYS A 1 103 ? -17.463 -2.292 -7.906 1.00 94.25 103 LYS A C 1
ATOM 790 O O . LYS A 1 103 ? -18.176 -3.257 -7.648 1.00 94.25 103 LYS A O 1
ATOM 795 N N . GLY A 1 104 ? -17.126 -1.393 -6.979 1.00 94.19 104 GLY A N 1
ATOM 796 C CA . GLY A 1 104 ? -17.614 -1.429 -5.598 1.00 94.19 104 GLY A CA 1
ATOM 797 C C . GLY A 1 104 ? -16.903 -2.438 -4.690 1.00 94.19 104 GLY A C 1
ATOM 798 O O . GLY A 1 104 ? -17.335 -2.635 -3.560 1.00 94.19 104 GLY A O 1
ATOM 799 N N . LYS A 1 105 ? -15.813 -3.068 -5.143 1.00 95.19 105 LYS A N 1
ATOM 800 C CA . LYS A 1 105 ? -14.998 -3.978 -4.322 1.00 95.19 105 LYS A CA 1
ATOM 801 C C . LYS A 1 105 ? -13.865 -3.244 -3.603 1.00 95.19 105 LYS A C 1
ATOM 803 O O . LYS A 1 105 ? -13.479 -2.134 -3.982 1.00 95.19 105 LYS A O 1
ATOM 808 N N . THR A 1 106 ? -13.324 -3.886 -2.569 1.00 95.44 106 THR A N 1
ATOM 809 C CA . THR A 1 106 ? -12.106 -3.442 -1.877 1.00 95.44 106 THR A CA 1
ATOM 810 C C . THR A 1 106 ? -10.855 -3.976 -2.588 1.00 95.44 106 THR A C 1
ATOM 812 O O . THR A 1 106 ? -10.935 -5.035 -3.221 1.00 95.44 106 THR A O 1
ATOM 815 N N . PRO A 1 107 ? -9.695 -3.296 -2.494 1.00 94.44 107 PRO A N 1
ATOM 816 C CA . PRO A 1 107 ? -8.444 -3.776 -3.080 1.00 94.44 107 PRO A CA 1
ATOM 817 C C . PRO A 1 107 ? -8.088 -5.193 -2.625 1.00 94.44 107 PRO A C 1
ATOM 819 O O . PRO A 1 107 ? -7.745 -6.027 -3.455 1.00 94.44 107 PRO A O 1
ATOM 822 N N . ALA A 1 108 ? -8.271 -5.500 -1.337 1.00 93.88 108 ALA A N 1
ATOM 823 C CA . ALA A 1 108 ? -8.044 -6.834 -0.788 1.00 93.88 108 ALA A CA 1
ATOM 824 C C . ALA A 1 108 ? -8.933 -7.904 -1.449 1.00 93.88 108 ALA A C 1
ATOM 826 O O . ALA A 1 108 ? -8.444 -8.968 -1.819 1.00 93.88 108 ALA A O 1
ATOM 827 N N . THR A 1 109 ? -10.218 -7.608 -1.672 1.00 94.62 109 THR A N 1
ATOM 828 C CA . THR A 1 109 ? -11.128 -8.541 -2.361 1.00 94.62 109 THR A CA 1
ATOM 829 C C . THR A 1 109 ? -10.722 -8.760 -3.819 1.00 94.62 109 THR A C 1
ATOM 831 O O . THR A 1 109 ? -10.803 -9.875 -4.329 1.00 94.62 109 THR A O 1
ATOM 834 N N . VAL A 1 110 ? -10.285 -7.704 -4.515 1.00 94.31 110 VAL A N 1
ATOM 835 C CA . VAL A 1 110 ? -9.789 -7.811 -5.900 1.00 94.31 110 VAL A CA 1
ATOM 836 C C . VAL A 1 110 ? -8.485 -8.605 -5.964 1.00 94.31 110 VAL A C 1
ATOM 838 O O . VAL A 1 110 ? -8.295 -9.365 -6.907 1.00 94.31 110 VAL A O 1
ATOM 841 N N . ALA A 1 111 ? -7.642 -8.503 -4.937 1.00 90.88 111 ALA A N 1
ATOM 842 C CA . ALA A 1 111 ? -6.445 -9.323 -4.772 1.00 90.88 111 ALA A CA 1
ATOM 843 C C . ALA A 1 111 ? -6.746 -10.796 -4.413 1.00 90.88 111 ALA A C 1
ATOM 845 O O . ALA A 1 111 ? -5.821 -11.579 -4.229 1.00 90.88 111 ALA A O 1
ATOM 846 N N . GLY A 1 112 ? -8.022 -11.189 -4.320 1.00 91.69 112 GLY A N 1
ATOM 847 C CA . GLY A 1 112 ? -8.446 -12.572 -4.092 1.00 91.69 112 GLY A CA 1
ATOM 848 C C . GLY A 1 112 ? -8.682 -12.941 -2.627 1.00 91.69 112 GLY A C 1
ATOM 849 O O . GLY A 1 112 ? -9.025 -14.090 -2.345 1.00 91.69 112 GLY A O 1
ATOM 850 N N . LEU A 1 113 ? -8.551 -11.996 -1.690 1.00 91.75 113 LEU A N 1
ATOM 851 C CA . LEU A 1 113 ? -8.842 -12.256 -0.280 1.00 91.75 113 LEU A CA 1
ATOM 852 C C . LEU A 1 113 ? -10.352 -12.359 -0.043 1.00 91.75 113 LEU A C 1
ATOM 854 O O . LEU A 1 113 ? -11.140 -11.537 -0.514 1.00 91.75 113 LEU A O 1
ATOM 858 N N . LYS A 1 114 ? -10.757 -13.358 0.744 1.00 92.50 114 LYS A N 1
ATOM 859 C CA . LYS A 1 114 ? -12.127 -13.494 1.246 1.00 92.50 114 LYS A CA 1
ATOM 860 C C . LYS A 1 114 ? -12.203 -12.824 2.610 1.00 92.50 114 LYS A C 1
ATOM 862 O O . LYS A 1 114 ? -11.679 -13.354 3.583 1.00 92.50 114 LYS A O 1
ATOM 867 N N . LEU A 1 115 ? -12.823 -11.650 2.664 1.00 92.62 115 LEU A N 1
ATOM 868 C CA . LEU A 1 115 ? -12.937 -10.882 3.902 1.00 92.62 115 LEU A CA 1
ATOM 869 C C . LEU A 1 115 ? -14.202 -11.302 4.669 1.00 92.62 115 LEU A C 1
ATOM 871 O O . LEU A 1 115 ? -15.295 -11.192 4.107 1.00 92.62 115 LEU A O 1
ATOM 875 N N . PRO A 1 116 ? -14.087 -11.758 5.931 1.00 93.75 116 PRO A N 1
ATOM 876 C CA . PRO A 1 116 ? -15.239 -12.119 6.760 1.00 93.75 116 PRO A CA 1
ATOM 877 C C . PRO A 1 116 ? -15.938 -10.897 7.383 1.00 93.75 116 PRO A C 1
ATOM 879 O O . PRO A 1 116 ? -16.900 -11.052 8.127 1.00 93.75 116 PRO A O 1
ATOM 882 N N . PHE A 1 117 ? -15.466 -9.688 7.075 1.00 94.50 117 PHE A N 1
ATOM 883 C CA . PHE A 1 117 ? -15.954 -8.418 7.601 1.00 94.50 117 PHE A CA 1
ATOM 884 C C . PHE A 1 117 ? -16.069 -7.375 6.483 1.00 94.50 117 PHE A C 1
ATOM 886 O O . PHE A 1 117 ? -15.410 -7.451 5.442 1.00 94.50 117 PHE A O 1
ATOM 893 N N . LYS A 1 118 ? -16.904 -6.370 6.721 1.00 93.00 118 LYS A N 1
ATOM 894 C CA . LYS A 1 118 ? -17.149 -5.208 5.857 1.00 93.00 118 LYS A CA 1
ATOM 895 C C . LYS A 1 118 ? -17.096 -3.895 6.630 1.00 93.00 118 LYS A C 1
ATOM 897 O O . LYS A 1 118 ? -16.880 -2.846 6.027 1.00 93.00 118 LYS A O 1
ATOM 902 N N . THR A 1 119 ? -17.288 -3.937 7.947 1.00 94.81 119 THR A N 1
ATOM 903 C CA . THR A 1 119 ? -17.255 -2.757 8.818 1.00 94.81 119 THR A CA 1
ATOM 904 C C . THR A 1 119 ? -16.086 -2.807 9.800 1.00 94.81 119 THR A C 1
ATOM 906 O O . THR A 1 119 ? -15.472 -3.849 10.014 1.00 94.81 119 THR A O 1
ATOM 909 N N . TRP A 1 120 ? -15.772 -1.662 10.411 1.00 94.88 120 TRP A N 1
ATOM 910 C CA . TRP A 1 120 ? -14.762 -1.591 11.471 1.00 94.88 120 TRP A CA 1
ATOM 911 C C . TRP A 1 120 ? -15.120 -2.449 12.682 1.00 94.88 120 TRP A C 1
ATOM 913 O O . TRP A 1 120 ? -14.238 -3.090 13.236 1.00 94.88 120 TRP A O 1
ATOM 923 N N . ILE A 1 121 ? -16.399 -2.468 13.063 1.00 95.06 121 ILE A N 1
ATOM 924 C CA . ILE A 1 121 ? -16.882 -3.258 14.200 1.00 95.06 121 ILE A CA 1
ATOM 925 C C . ILE A 1 121 ? -16.661 -4.742 13.911 1.00 95.06 121 ILE A C 1
ATOM 927 O O . ILE A 1 121 ? -16.024 -5.425 14.698 1.00 95.06 121 ILE A O 1
ATOM 931 N N . GLU A 1 122 ? -17.070 -5.212 12.730 1.00 95.44 122 GLU A N 1
ATOM 932 C CA . GLU A 1 122 ? -16.872 -6.609 12.329 1.00 95.44 122 GLU A CA 1
ATOM 933 C C . GLU A 1 122 ? -15.391 -6.995 12.228 1.00 95.44 122 GLU A C 1
ATOM 935 O O . GLU A 1 122 ? -15.025 -8.102 12.612 1.00 95.44 122 GLU A O 1
ATOM 940 N N . LEU A 1 123 ? -14.529 -6.102 11.724 1.00 94.06 123 LEU A N 1
ATOM 941 C CA . LEU A 1 123 ? -13.081 -6.331 11.681 1.00 94.06 123 LEU A CA 1
ATOM 942 C C . LEU A 1 123 ? -12.515 -6.512 13.091 1.00 94.06 123 LEU A C 1
ATOM 944 O O . LEU A 1 123 ? -11.744 -7.430 13.348 1.00 94.06 123 LEU A O 1
ATOM 948 N N . VAL A 1 124 ? -12.888 -5.618 13.996 1.00 93.06 124 VAL A N 1
ATOM 949 C CA . VAL A 1 124 ? -12.403 -5.613 15.370 1.00 93.06 124 VAL A CA 1
ATOM 950 C C . VAL A 1 124 ? -12.923 -6.837 16.137 1.00 93.06 124 VAL A C 1
ATOM 952 O O . VAL A 1 124 ? -12.139 -7.518 16.794 1.00 93.06 124 VAL A O 1
ATOM 955 N N . ASP A 1 125 ? -14.198 -7.192 15.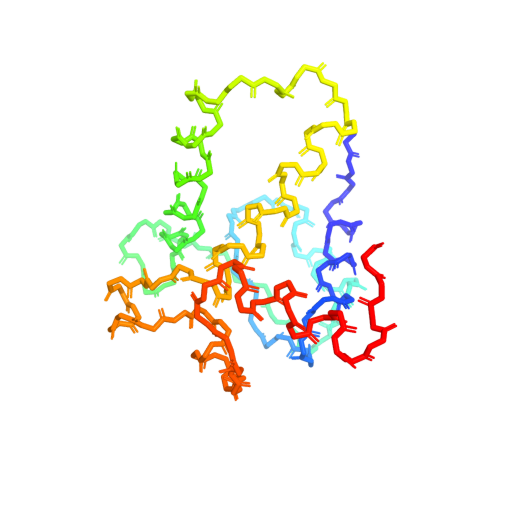968 1.00 93.62 125 ASP A N 1
ATOM 956 C CA . ASP A 1 125 ? -14.790 -8.417 16.518 1.00 93.62 125 ASP A CA 1
ATOM 957 C C . ASP A 1 125 ? -14.099 -9.677 15.982 1.00 93.62 125 ASP A C 1
ATOM 959 O O . ASP A 1 125 ? -13.860 -10.626 16.730 1.00 93.62 125 ASP A O 1
ATOM 963 N N . TYR A 1 126 ? -13.765 -9.695 14.690 1.00 91.56 126 TYR A N 1
ATOM 964 C CA . TYR A 1 126 ? -13.041 -10.793 14.056 1.00 91.56 126 TYR A CA 1
ATOM 965 C C . TYR A 1 126 ? -11.645 -10.978 14.669 1.00 91.56 126 TYR A C 1
ATOM 967 O O . TYR A 1 126 ? -11.303 -12.084 15.083 1.00 91.56 126 TYR A O 1
ATOM 975 N N . LEU A 1 127 ? -10.874 -9.895 14.817 1.00 89.19 127 LEU A N 1
ATOM 976 C CA . LEU A 1 127 ? -9.545 -9.940 15.439 1.00 89.19 127 LEU A CA 1
ATOM 977 C C . LEU A 1 127 ? -9.607 -10.389 16.906 1.00 89.19 127 LEU A C 1
ATOM 979 O O . LEU A 1 127 ? -8.785 -11.198 17.341 1.00 89.19 127 LEU A O 1
ATOM 983 N N . TRP A 1 128 ? -10.616 -9.931 17.655 1.00 88.06 128 TRP A N 1
ATOM 984 C CA . TRP A 1 128 ? -10.820 -10.353 19.043 1.00 88.06 128 TRP A CA 1
ATOM 985 C C . TRP A 1 128 ? -11.163 -11.838 19.183 1.00 88.06 128 TRP A C 1
ATOM 987 O O . TRP A 1 128 ? -10.734 -12.464 20.152 1.00 88.06 128 TRP A O 1
ATOM 997 N N . ARG A 1 129 ? -11.914 -12.409 18.234 1.00 85.56 129 ARG A N 1
ATOM 998 C CA . ARG A 1 129 ? -12.283 -13.835 18.227 1.00 85.56 129 ARG A CA 1
ATOM 999 C C . ARG A 1 129 ? -11.119 -14.746 17.852 1.00 85.56 129 ARG A C 1
ATOM 1001 O O . ARG A 1 129 ? -10.965 -15.792 18.472 1.00 85.56 129 ARG A O 1
ATOM 1008 N N . ASP A 1 130 ? -10.278 -14.326 16.911 1.00 76.75 130 ASP A N 1
ATOM 1009 C CA . ASP A 1 130 ? -9.120 -15.106 16.450 1.00 76.75 130 ASP A CA 1
ATOM 1010 C C . ASP A 1 130 ? -7.903 -15.009 17.397 1.00 76.75 130 ASP A C 1
ATOM 1012 O O . ASP A 1 130 ? -6.818 -15.501 17.090 1.00 76.75 130 ASP A O 1
ATOM 1016 N N . GLY A 1 131 ? -8.054 -14.371 18.566 1.00 67.69 131 GLY A N 1
ATOM 1017 C CA . GLY A 1 131 ? -6.982 -14.219 19.557 1.00 67.69 131 GLY A CA 1
ATOM 1018 C C . GLY A 1 131 ? -5.855 -13.273 19.121 1.00 67.69 131 GLY A C 1
ATOM 1019 O O . GLY A 1 131 ? -4.853 -13.140 19.826 1.00 67.69 131 GLY A O 1
ATOM 1020 N N . GLN A 1 132 ? -6.020 -12.590 17.987 1.00 59.94 132 GLN A N 1
ATOM 1021 C CA . GLN A 1 132 ? -5.114 -11.569 17.476 1.00 59.94 132 GLN A CA 1
ATOM 1022 C C . GLN A 1 132 ? -5.413 -10.261 18.220 1.00 59.94 132 GLN A C 1
ATOM 1024 O O . GLN A 1 132 ? -6.196 -9.428 17.763 1.00 59.94 132 GLN A O 1
ATOM 1029 N N . LYS A 1 133 ? -4.836 -10.098 19.417 1.00 52.25 133 LYS A N 1
ATOM 1030 C CA . LYS A 1 133 ? -4.912 -8.819 20.136 1.00 52.25 133 LYS A CA 1
ATOM 1031 C C . LYS A 1 133 ? -4.159 -7.749 19.325 1.00 52.25 133 LYS A C 1
ATOM 1033 O O . LYS A 1 133 ? -3.003 -8.008 18.985 1.00 52.25 133 LYS A O 1
ATOM 1038 N N . PRO A 1 134 ? -4.792 -6.606 19.000 1.00 54.69 134 PRO A N 1
ATOM 1039 C CA . PRO A 1 134 ? -4.105 -5.486 18.365 1.00 54.69 134 PRO A CA 1
ATOM 1040 C C . PRO A 1 134 ? -3.029 -4.878 19.272 1.00 54.69 134 PRO A C 1
ATOM 1042 O O . PRO A 1 134 ? -3.157 -4.996 20.515 1.00 54.69 134 PRO A O 1
#

pLDDT: mean 87.0, std 10.35, range [46.75, 96.38]

Mean predicted aligned error: 6.12 Å

Sequence (134 aa):
MRSAIAILSEAQSRVVGTPKEIVSDGLAAYPDAVWQVFGADSTHIRAKGLTAGINTNIIERFQGTVKERTKVMRGLKGMESAKIISEGFSIHYNFLRPHMTLKGKTPATVAGLKLPFKTWIELVDYLWRDGQKP

Solvent-accessible surface area (backbone atoms only — not comparable to full-atom values): 7967 Å² total; per-residue (Å²): 129,83,52,64,42,60,55,47,48,58,48,57,78,71,48,89,73,82,61,57,66,46,79,43,69,81,61,81,61,49,59,61,24,44,39,73,66,55,34,93,66,31,45,73,41,65,41,63,53,89,86,37,99,53,50,61,63,67,61,51,52,50,50,48,55,51,49,60,52,58,73,74,53,80,69,68,86,41,71,68,48,36,47,54,52,52,51,53,46,52,49,37,53,34,58,50,37,60,31,76,95,54,79,58,36,21,56,41,49,74,73,68,49,85,71,95,42,65,49,71,65,47,44,52,54,48,32,61,71,72,69,50,76,130